Protein AF-A0AAW9W0H9-F1 (afdb_monomer_lite)

Radius of gyration: 11.05 Å; chains: 1; bounding box: 20×24×29 Å

Structure (mmCIF, N/CA/C/O backbone):
data_AF-A0AAW9W0H9-F1
#
_entry.id   AF-A0AAW9W0H9-F1
#
loop_
_atom_site.group_PDB
_atom_site.id
_atom_site.type_symbol
_atom_site.label_atom_id
_atom_site.label_alt_id
_atom_site.label_comp_id
_atom_site.label_asym_id
_atom_site.label_entit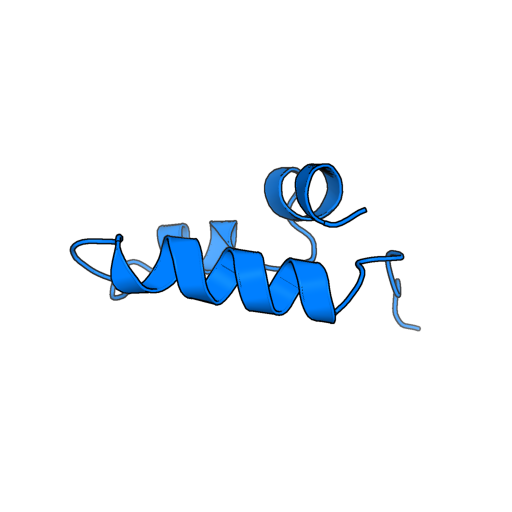y_id
_atom_site.label_seq_id
_atom_site.pdbx_PDB_ins_code
_atom_site.Cartn_x
_atom_site.Cartn_y
_atom_site.Cartn_z
_atom_site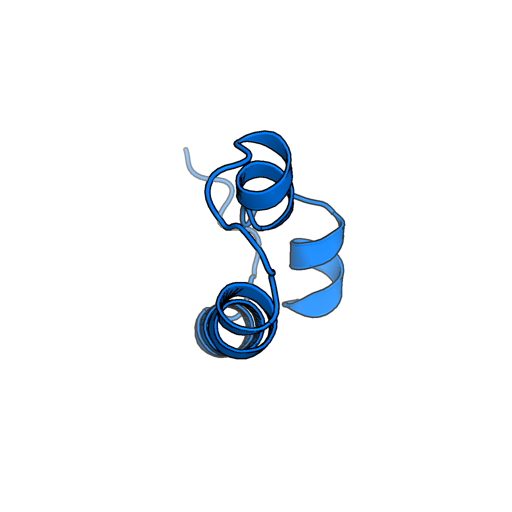.occupancy
_atom_site.B_iso_or_equiv
_atom_site.auth_seq_id
_atom_site.auth_comp_id
_atom_site.auth_asym_id
_atom_site.auth_atom_id
_atom_site.pdbx_PDB_model_num
ATOM 1 N N . MET A 1 1 ? 0.572 18.185 -18.133 1.00 38.03 1 MET A N 1
ATOM 2 C CA . MET A 1 1 ? -0.378 17.063 -18.274 1.00 38.03 1 MET A CA 1
ATOM 3 C C . MET A 1 1 ? 0.328 15.810 -17.797 1.00 38.03 1 MET A C 1
ATOM 5 O O . MET A 1 1 ? 1.413 15.545 -18.285 1.00 38.03 1 MET A O 1
ATOM 9 N N . LEU A 1 2 ? -0.252 15.168 -16.778 1.00 46.84 2 LEU A N 1
ATOM 10 C CA . LEU A 1 2 ? 0.001 13.811 -16.278 1.00 46.84 2 LEU A CA 1
ATOM 11 C C . LEU A 1 2 ? 1.465 13.335 -16.309 1.00 46.84 2 LEU A C 1
ATOM 13 O O . LEU A 1 2 ? 1.924 12.752 -17.285 1.00 46.84 2 LEU A O 1
ATOM 17 N N . PHE A 1 3 ? 2.164 13.513 -15.182 1.00 46.12 3 PHE A N 1
ATOM 18 C CA . PHE A 1 3 ? 3.311 12.677 -14.822 1.00 46.12 3 PHE A CA 1
ATOM 19 C C . PHE A 1 3 ? 2.809 11.231 -14.668 1.00 46.12 3 PHE A C 1
ATOM 21 O O . PHE A 1 3 ? 2.526 10.767 -13.566 1.00 46.12 3 PHE A O 1
ATOM 28 N N . GLN A 1 4 ? 2.654 10.523 -15.786 1.00 51.12 4 GLN A N 1
ATOM 29 C CA . GLN A 1 4 ? 2.619 9.067 -15.817 1.00 51.12 4 GLN A CA 1
ATOM 30 C C . GLN A 1 4 ? 4.029 8.601 -15.452 1.00 51.12 4 GLN A C 1
ATOM 32 O O . GLN A 1 4 ? 4.862 8.306 -16.304 1.00 51.12 4 GLN A O 1
ATOM 37 N N . SER A 1 5 ? 4.328 8.635 -14.152 1.00 56.12 5 SER A N 1
ATOM 38 C CA . SER A 1 5 ? 5.443 7.878 -13.605 1.00 56.12 5 SER A CA 1
ATOM 39 C C . SER A 1 5 ? 5.225 6.429 -14.034 1.00 56.12 5 SER A C 1
ATOM 41 O O . SER A 1 5 ? 4.104 5.924 -13.936 1.00 56.12 5 SER A O 1
ATOM 43 N N . ILE A 1 6 ? 6.260 5.811 -14.597 1.00 63.97 6 ILE A N 1
ATOM 44 C CA . ILE A 1 6 ? 6.262 4.434 -15.093 1.00 63.97 6 ILE A CA 1
ATOM 45 C C . ILE A 1 6 ? 6.119 3.531 -13.870 1.00 63.97 6 ILE A C 1
ATOM 47 O O . ILE A 1 6 ? 7.099 3.074 -13.294 1.00 63.97 6 ILE A O 1
ATOM 51 N N . ILE A 1 7 ? 4.889 3.377 -13.405 1.00 68.94 7 ILE A N 1
ATOM 52 C CA . ILE A 1 7 ? 4.537 2.451 -12.349 1.00 68.94 7 ILE A CA 1
ATOM 53 C C . ILE A 1 7 ? 3.779 1.343 -13.040 1.00 68.94 7 ILE A C 1
ATOM 55 O O . ILE A 1 7 ? 2.732 1.587 -13.648 1.00 68.94 7 ILE A O 1
ATOM 59 N N . ASN A 1 8 ? 4.329 0.133 -12.990 1.00 81.19 8 ASN A N 1
ATOM 60 C CA . ASN A 1 8 ? 3.640 -1.014 -13.548 1.00 81.19 8 ASN A CA 1
ATOM 61 C C . ASN A 1 8 ? 2.330 -1.189 -12.769 1.00 81.19 8 ASN A C 1
ATOM 63 O O . ASN A 1 8 ? 2.343 -1.486 -11.573 1.00 81.19 8 ASN A O 1
ATOM 67 N N . SER A 1 9 ? 1.202 -0.963 -13.446 1.00 80.69 9 SER A N 1
ATOM 68 C CA . SER A 1 9 ? -0.122 -0.970 -12.824 1.00 80.69 9 SER A CA 1
ATOM 69 C C . SER A 1 9 ? -0.432 -2.313 -12.166 1.00 80.69 9 SER A C 1
ATOM 71 O O . SER A 1 9 ? -1.076 -2.338 -11.125 1.00 80.69 9 SER A O 1
ATOM 73 N N . GLU A 1 10 ? 0.091 -3.412 -12.713 1.00 84.94 10 GLU A N 1
ATOM 74 C CA . GLU A 1 10 ? -0.058 -4.751 -12.143 1.00 84.94 10 GLU A CA 1
ATOM 75 C C . GLU A 1 10 ? 0.714 -4.899 -10.820 1.00 84.94 10 GLU A C 1
ATOM 77 O O . GLU A 1 10 ? 0.162 -5.377 -9.826 1.00 84.94 10 GLU A O 1
ATOM 82 N 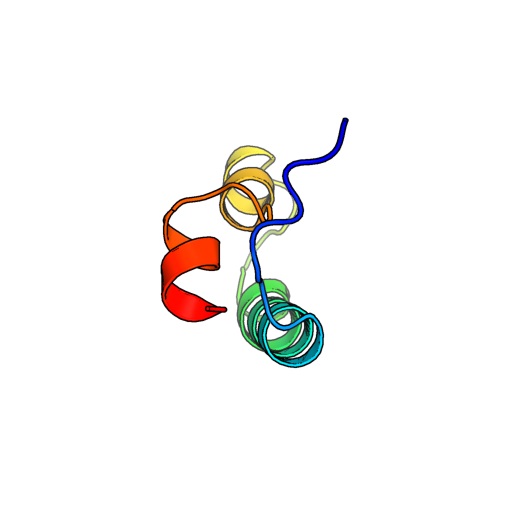N . LYS A 1 11 ? 1.959 -4.398 -10.761 1.00 84.38 11 LYS A N 1
ATOM 83 C CA . LYS A 1 11 ? 2.748 -4.363 -9.516 1.00 84.38 11 LYS A CA 1
ATOM 84 C C . LYS A 1 11 ? 2.112 -3.455 -8.473 1.00 84.38 11 LYS A C 1
ATOM 86 O O . LYS A 1 11 ? 2.074 -3.811 -7.301 1.00 84.38 11 LYS A O 1
ATOM 91 N N . TYR A 1 12 ? 1.605 -2.298 -8.894 1.00 87.12 12 TYR A N 1
ATOM 92 C CA . TYR A 1 12 ? 0.952 -1.357 -7.991 1.00 87.12 12 TYR A CA 1
ATOM 93 C C . TYR A 1 12 ? -0.328 -1.937 -7.390 1.00 87.12 12 TYR A C 1
ATOM 95 O O . TYR A 1 12 ? -0.515 -1.873 -6.179 1.00 87.12 12 TYR A O 1
ATOM 103 N N . LEU A 1 13 ? -1.176 -2.557 -8.215 1.00 86.44 13 LEU A N 1
ATOM 104 C CA . LEU A 1 13 ? -2.377 -3.240 -7.739 1.00 86.44 13 LEU A CA 1
ATOM 105 C C . LEU A 1 13 ? -2.029 -4.380 -6.779 1.00 86.44 13 LEU A C 1
ATOM 107 O O . LEU A 1 13 ? -2.654 -4.489 -5.731 1.00 86.44 13 LEU A O 1
ATOM 111 N N . SER A 1 14 ? -1.002 -5.173 -7.088 1.00 87.94 14 SER A N 1
ATOM 112 C CA . SER A 1 14 ? -0.541 -6.247 -6.198 1.00 87.94 14 SER A CA 1
ATOM 113 C C . SER A 1 14 ? -0.043 -5.699 -4.857 1.00 87.94 14 SER A C 1
ATOM 115 O O . SER A 1 14 ? -0.467 -6.170 -3.809 1.00 87.94 14 SER A O 1
ATOM 117 N N . TYR A 1 15 ? 0.763 -4.632 -4.878 1.00 87.00 15 TYR A N 1
ATOM 118 C CA . TYR A 1 15 ? 1.255 -3.960 -3.673 1.00 87.00 15 TYR A CA 1
ATOM 119 C C . TYR A 1 15 ? 0.119 -3.414 -2.801 1.00 87.00 15 TYR A C 1
ATOM 121 O O . TYR A 1 15 ? 0.124 -3.593 -1.585 1.00 87.00 15 TYR A O 1
ATOM 129 N N . LEU A 1 16 ? -0.882 -2.777 -3.416 1.00 86.44 16 LEU A N 1
ATOM 130 C CA . LEU A 1 16 ? -2.065 -2.309 -2.699 1.00 86.44 16 LEU A CA 1
ATOM 131 C C . LEU A 1 16 ? -2.840 -3.473 -2.079 1.00 86.44 16 LEU A C 1
ATOM 133 O O . LEU A 1 16 ? -3.241 -3.382 -0.925 1.00 86.44 16 LEU A O 1
ATOM 137 N N . LEU A 1 17 ? -3.041 -4.561 -2.822 1.00 86.19 17 LEU A N 1
ATOM 138 C CA . LEU A 1 17 ? -3.765 -5.735 -2.337 1.00 86.19 17 LEU A CA 1
ATOM 139 C C . LEU A 1 17 ? -3.011 -6.491 -1.238 1.00 86.19 17 LEU A C 1
ATOM 141 O O . LEU A 1 17 ? -3.656 -7.131 -0.421 1.00 86.19 17 LEU A O 1
ATOM 145 N N . GLU A 1 18 ? -1.683 -6.415 -1.184 1.00 86.12 18 GLU A N 1
ATOM 146 C CA . GLU A 1 18 ? -0.903 -6.976 -0.076 1.00 86.12 18 GLU A CA 1
ATOM 147 C C . GLU A 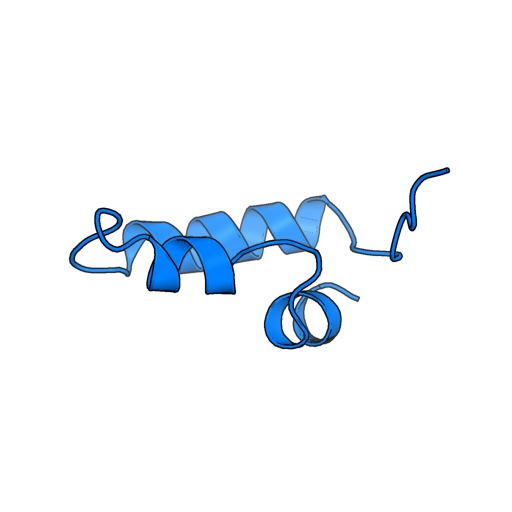1 18 ? -0.905 -6.065 1.156 1.00 86.12 18 GLU A C 1
ATOM 149 O O . GLU A 1 18 ? -0.968 -6.552 2.283 1.00 86.12 18 GLU A O 1
ATOM 154 N N . CYS A 1 19 ? -0.827 -4.746 0.975 1.00 84.00 19 CYS A N 1
ATOM 155 C CA . CYS A 1 19 ? -0.695 -3.815 2.093 1.00 84.00 19 CYS A CA 1
ATOM 156 C C . CYS A 1 19 ? -2.038 -3.391 2.701 1.00 84.00 19 CYS A C 1
ATOM 158 O O . CYS A 1 19 ? -2.181 -3.429 3.918 1.00 84.00 19 CYS A O 1
ATOM 160 N N . LEU A 1 20 ? -3.035 -3.030 1.885 1.00 82.12 20 LEU A N 1
ATOM 161 C CA . LEU A 1 20 ? -4.327 -2.519 2.362 1.00 82.12 20 LEU A CA 1
ATOM 162 C C . LEU A 1 20 ? -5.065 -3.465 3.330 1.00 82.12 20 LEU A C 1
ATOM 164 O O . LEU A 1 20 ? -5.559 -2.973 4.341 1.00 82.12 20 LEU A O 1
ATOM 168 N N . PRO A 1 21 ? -5.169 -4.787 3.085 1.00 76.19 21 PRO A N 1
ATOM 169 C CA . PRO A 1 21 ? -5.851 -5.685 4.018 1.00 76.19 21 PRO A CA 1
ATOM 170 C C . PRO A 1 21 ? -5.027 -6.023 5.269 1.00 76.19 21 PRO A C 1
ATOM 172 O O . PRO A 1 21 ? -5.585 -6.582 6.208 1.00 76.19 21 PRO A O 1
ATOM 175 N N . ASN A 1 22 ? -3.730 -5.695 5.293 1.00 73.81 22 ASN A N 1
ATOM 176 C CA . ASN A 1 22 ? -2.858 -5.883 6.456 1.00 73.81 22 ASN A CA 1
ATOM 177 C C . ASN A 1 22 ? -2.818 -4.652 7.381 1.00 73.81 22 ASN A C 1
ATOM 179 O O . ASN A 1 22 ? -2.244 -4.725 8.465 1.00 73.81 22 ASN A O 1
ATOM 183 N N . GLU A 1 23 ? -3.421 -3.533 6.977 1.00 73.88 23 GLU A N 1
ATOM 184 C CA . GLU A 1 23 ? -3.567 -2.345 7.817 1.00 73.88 23 GLU A CA 1
ATOM 185 C C . GLU A 1 23 ? -4.763 -2.513 8.765 1.00 73.88 23 GLU A C 1
ATOM 187 O O . GLU A 1 23 ? -5.899 -2.687 8.323 1.00 73.88 23 GLU A O 1
ATOM 192 N N . GLU A 1 24 ? -4.531 -2.412 10.080 1.00 67.81 24 GLU A N 1
ATOM 193 C CA . GL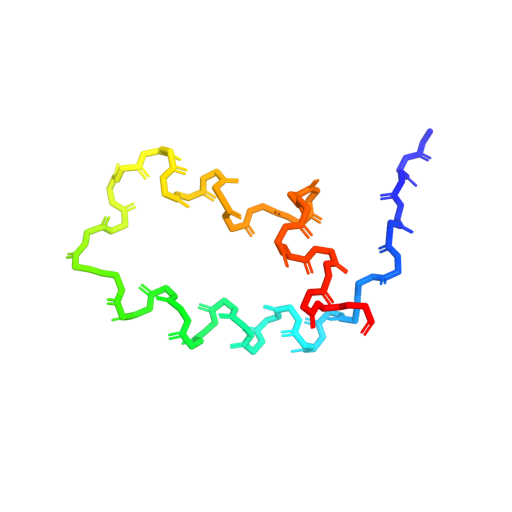U A 1 24 ? -5.581 -2.555 11.105 1.00 67.81 24 GLU A CA 1
ATOM 194 C C . GLU A 1 24 ? -6.736 -1.558 10.913 1.00 67.81 24 GLU A C 1
ATOM 196 O O . GLU A 1 24 ? -7.885 -1.871 11.225 1.00 67.81 24 GLU A O 1
ATOM 201 N N . THR A 1 25 ? -6.454 -0.357 10.388 1.00 67.25 25 THR A N 1
ATOM 202 C CA . THR A 1 25 ? -7.471 0.667 10.115 1.00 67.25 25 THR A CA 1
ATOM 203 C C . THR A 1 25 ? -7.117 1.535 8.895 1.00 67.25 25 THR A C 1
ATOM 205 O O . THR A 1 25 ? -6.363 2.500 8.985 1.00 67.25 25 THR A O 1
ATOM 208 N N . LEU A 1 26 ? -7.769 1.296 7.749 1.00 69.06 26 LEU A N 1
ATOM 209 C CA . LEU A 1 26 ? -7.707 2.171 6.553 1.00 69.06 26 LEU A CA 1
ATOM 210 C C . LEU A 1 26 ? -8.464 3.504 6.713 1.00 69.06 26 LEU A C 1
ATOM 212 O O . LEU A 1 26 ? -8.817 4.164 5.739 1.00 69.06 26 LEU A O 1
ATOM 216 N N . VAL A 1 27 ? -8.771 3.893 7.946 1.00 71.44 27 VAL A N 1
ATOM 217 C CA . VAL A 1 27 ? -9.567 5.085 8.260 1.00 71.44 27 VAL A CA 1
ATOM 218 C C . VAL A 1 27 ? -8.670 6.320 8.359 1.00 71.44 27 VAL A C 1
ATOM 220 O O . VAL A 1 27 ? -9.142 7.449 8.220 1.00 71.44 27 VAL A O 1
ATOM 223 N N . ASN A 1 28 ? -7.369 6.116 8.592 1.00 78.50 28 ASN A N 1
ATOM 224 C CA . ASN A 1 28 ? -6.430 7.209 8.747 1.00 78.50 28 ASN A CA 1
ATOM 225 C C . ASN A 1 28 ? -5.971 7.728 7.378 1.00 78.50 28 ASN A C 1
ATOM 227 O O . ASN A 1 28 ? -5.366 7.010 6.579 1.00 78.50 28 ASN A O 1
ATOM 231 N N . LYS A 1 29 ? -6.266 9.001 7.114 1.00 80.50 29 LYS A N 1
ATOM 232 C CA . LYS A 1 29 ? -5.979 9.652 5.835 1.00 80.50 29 LYS A CA 1
ATOM 233 C C . LYS A 1 29 ? -4.485 9.625 5.505 1.00 80.50 29 LYS A C 1
ATOM 235 O O . LYS A 1 29 ? -4.140 9.365 4.361 1.00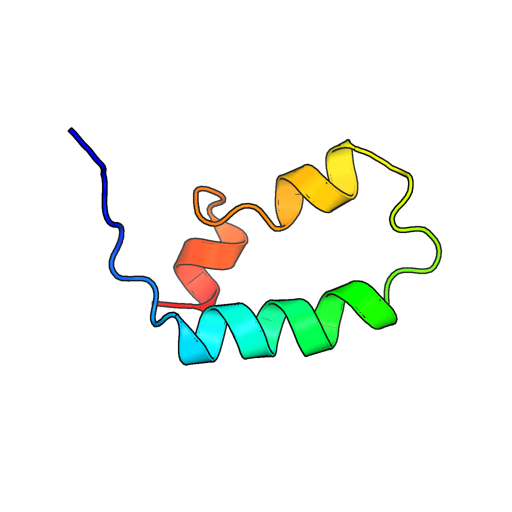 80.50 29 LYS A O 1
ATOM 240 N N . GLU A 1 30 ? -3.618 9.793 6.503 1.00 82.56 30 GLU A N 1
ATOM 241 C CA . GLU A 1 30 ? -2.161 9.756 6.315 1.00 82.56 30 GLU A CA 1
ATOM 242 C C . GLU A 1 30 ? -1.670 8.390 5.815 1.00 82.56 30 GLU A C 1
ATOM 244 O O . GLU A 1 30 ? -0.776 8.319 4.971 1.00 82.56 30 GLU A O 1
ATOM 249 N N . VAL A 1 31 ? -2.293 7.302 6.284 1.00 80.69 31 VAL A N 1
ATOM 250 C CA . VAL A 1 31 ? -1.971 5.936 5.849 1.00 80.69 31 VAL A CA 1
ATOM 251 C C . VAL A 1 31 ? -2.360 5.762 4.386 1.00 80.69 31 VAL A C 1
ATOM 253 O O . VAL A 1 31 ? -1.535 5.359 3.572 1.00 80.69 31 VAL A O 1
ATOM 256 N N . LEU A 1 32 ? -3.581 6.158 4.013 1.00 83.12 32 LEU A N 1
ATOM 257 C CA . LEU A 1 32 ? -4.029 6.131 2.617 1.00 83.12 32 LEU A CA 1
ATOM 258 C C . LEU A 1 32 ? -3.167 7.022 1.712 1.00 83.12 32 LEU A C 1
ATOM 260 O O . LEU A 1 32 ? -2.882 6.652 0.573 1.00 83.12 32 LEU A O 1
ATOM 264 N N . GLU A 1 33 ? -2.719 8.172 2.218 1.00 85.25 33 GLU A N 1
ATOM 265 C CA . GLU A 1 33 ? -1.853 9.086 1.479 1.00 85.25 33 GLU A CA 1
ATOM 266 C C . GLU A 1 33 ? -0.467 8.483 1.204 1.00 85.25 33 GLU A C 1
ATOM 268 O O . GLU A 1 33 ? 0.103 8.739 0.143 1.00 85.25 33 GLU A O 1
ATOM 273 N N . ALA A 1 34 ? 0.050 7.618 2.082 1.00 84.75 34 ALA A N 1
ATOM 274 C CA . ALA A 1 34 ? 1.311 6.907 1.861 1.00 84.75 34 ALA A CA 1
ATOM 275 C C . ALA A 1 34 ? 1.246 5.900 0.691 1.00 84.75 34 ALA A C 1
ATOM 277 O O . ALA A 1 34 ? 2.256 5.663 0.018 1.00 84.75 34 ALA A O 1
ATOM 278 N N . TYR A 1 35 ? 0.060 5.360 0.399 1.00 85.50 35 TYR A N 1
ATOM 279 C CA . TYR A 1 35 ? -0.184 4.405 -0.690 1.00 85.50 35 TYR A CA 1
ATOM 280 C C . TYR A 1 35 ? -0.432 5.061 -2.057 1.00 85.50 35 TYR A C 1
ATOM 282 O O . TYR A 1 35 ? -0.619 4.363 -3.061 1.00 85.50 35 TYR A O 1
ATOM 290 N N . LEU A 1 36 ? -0.422 6.394 -2.134 1.00 86.44 36 LEU A N 1
ATOM 291 C CA . LEU A 1 36 ? -0.641 7.107 -3.388 1.00 86.44 36 LEU A CA 1
ATOM 292 C C . LEU A 1 36 ? 0.506 6.859 -4.383 1.00 86.44 36 LEU A C 1
ATOM 294 O O . LEU A 1 36 ? 1.672 6.801 -3.999 1.00 86.44 36 LEU A O 1
ATOM 298 N N . PRO A 1 37 ? 0.218 6.781 -5.691 1.00 79.94 37 PRO A N 1
ATOM 299 C CA . PRO A 1 37 ? 1.215 6.411 -6.694 1.00 79.94 37 PRO A CA 1
ATOM 300 C C . PRO A 1 37 ? 2.334 7.452 -6.867 1.00 79.94 37 PRO A C 1
ATOM 302 O O . PRO A 1 37 ? 3.393 7.158 -7.414 1.00 79.94 37 PRO A O 1
ATOM 305 N N . TRP A 1 38 ? 2.145 8.681 -6.387 1.00 82.38 38 TRP A N 1
ATOM 306 C CA . TRP A 1 38 ? 3.181 9.717 -6.391 1.00 82.38 38 TRP A CA 1
ATOM 307 C C . TRP A 1 38 ? 4.096 9.693 -5.161 1.00 82.38 38 TRP A C 1
ATOM 309 O O . TRP A 1 38 ? 5.023 10.501 -5.091 1.00 82.38 38 TRP A O 1
ATOM 319 N N . THR A 1 39 ? 3.875 8.799 -4.195 1.00 85.12 39 THR A N 1
ATOM 320 C CA . THR A 1 39 ? 4.771 8.685 -3.042 1.00 85.12 39 THR A CA 1
ATOM 321 C C . THR A 1 39 ? 6.068 7.994 -3.436 1.00 85.12 39 THR A C 1
ATOM 323 O O . THR A 1 39 ? 6.103 7.113 -4.298 1.00 85.12 39 THR A O 1
ATOM 326 N N . LYS A 1 40 ? 7.169 8.387 -2.785 1.00 81.75 40 LYS A N 1
ATOM 327 C CA . LYS A 1 40 ? 8.489 7.795 -3.048 1.00 81.75 40 LYS A CA 1
ATOM 328 C C . LYS A 1 40 ? 8.486 6.279 -2.841 1.00 81.75 40 LYS A C 1
ATOM 330 O O . LYS A 1 40 ? 9.027 5.562 -3.671 1.00 81.75 40 LYS A O 1
ATOM 335 N N . VAL A 1 41 ? 7.810 5.806 -1.793 1.00 82.25 41 VAL A N 1
ATOM 336 C CA . VAL A 1 41 ? 7.729 4.379 -1.442 1.00 82.25 41 VAL A CA 1
ATOM 337 C C . VAL A 1 41 ? 7.102 3.564 -2.572 1.00 82.25 41 VAL A C 1
ATOM 339 O O . VAL A 1 41 ? 7.657 2.545 -2.984 1.00 82.25 41 VAL A O 1
ATOM 342 N N . VAL A 1 42 ? 5.971 4.030 -3.109 1.00 82.44 42 VAL A N 1
ATOM 343 C CA . VAL A 1 42 ? 5.284 3.341 -4.206 1.00 82.44 42 VAL A CA 1
ATOM 344 C C . VAL A 1 42 ? 6.106 3.407 -5.490 1.00 82.44 42 VAL A C 1
ATOM 346 O O . VAL A 1 42 ? 6.231 2.400 -6.182 1.00 82.44 42 VAL A O 1
ATOM 349 N N . GLN A 1 43 ? 6.720 4.553 -5.792 1.00 82.00 43 GLN A N 1
ATOM 350 C CA . GLN A 1 43 ? 7.573 4.693 -6.974 1.00 82.00 43 GLN A CA 1
ATOM 351 C C . GLN A 1 43 ? 8.822 3.808 -6.934 1.00 82.00 43 GLN A C 1
ATOM 353 O O . GLN A 1 43 ? 9.256 3.331 -7.978 1.00 82.00 43 GLN A O 1
ATOM 358 N N . GLU A 1 44 ? 9.412 3.576 -5.761 1.00 82.00 44 GLU A N 1
ATOM 359 C CA . GLU A 1 44 ? 10.552 2.666 -5.625 1.00 82.00 44 GLU A CA 1
ATOM 360 C C . GLU A 1 44 ? 10.134 1.198 -5.728 1.00 82.00 44 GLU A C 1
ATOM 362 O O . GLU A 1 44 ? 10.798 0.422 -6.412 1.00 82.00 44 GLU A O 1
ATOM 367 N N . LYS A 1 45 ? 9.017 0.812 -5.100 1.00 78.56 45 LYS A N 1
ATOM 368 C CA . LYS A 1 45 ? 8.540 -0.580 -5.122 1.00 78.56 45 LYS A CA 1
ATOM 369 C C . LYS A 1 45 ? 7.934 -1.004 -6.459 1.00 78.56 45 LYS A C 1
ATOM 371 O O . LYS A 1 45 ? 8.054 -2.166 -6.837 1.00 78.56 45 LYS A O 1
ATOM 376 N N . CYS A 1 46 ? 7.262 -0.090 -7.154 1.00 76.00 46 CYS A N 1
ATOM 377 C CA . CYS A 1 46 ? 6.424 -0.417 -8.310 1.00 76.00 46 CYS A CA 1
ATOM 378 C C . CYS A 1 46 ? 6.984 0.094 -9.654 1.00 76.00 46 CYS A C 1
ATOM 380 O O . CYS A 1 46 ? 6.252 0.103 -10.647 1.00 76.00 46 CYS A O 1
ATOM 382 N N . LYS A 1 47 ? 8.268 0.479 -9.686 1.00 68.38 47 LYS A N 1
ATOM 383 C CA . LYS A 1 47 ? 9.039 0.759 -10.910 1.00 68.38 47 LYS A CA 1
ATOM 384 C C . LYS A 1 47 ? 9.157 -0.453 -11.847 1.00 68.38 47 LYS A C 1
ATOM 386 O O . LYS A 1 47 ? 9.108 -1.626 -11.382 1.00 68.38 47 LYS A O 1
#

Foldseek 3Di:
DDPPLPFDVVQLVVVCVVVVVVDPDPPDPVVVVCSDCPHPVSSVRRD

Organism: Streptococcus pneumoniae (NCBI:txid1313)

pLDDT: mean 76.67, std 11.85, range [38.03, 87.94]

Secondary structure (DSSP, 8-state):
--------HHHHHHHHHHHGGGSS-TT-HHHHHHTSTTSHHHHHH--

Sequence (47 aa):
MLFQSIINSEKYLSYLLECLPNEETLVNKEVLEAYLPWTKVVQEKCK